Protein AF-A0A7J9GV55-F1 (afdb_monomer_lite)

Sequence (106 aa):
MVSINLFDAVLMLYLLSAAKILLLLQMSELLNQKSSIQGKVPSGYLNSIFGLRGDWLHDAEDTKNLAFDGYFISLYHLHLTASPLVLHDRVKKSVPPHWDPAALSR

Secondary structure (DSSP, 8-state):
-----HHHHHHHHHHHHHHHHHHHHHHHHHHHHHTT--SSS--HHHHHHHT--S-HHHHHHH-S----------S----------PPPHHHHHHS-SS--HHHH--

Structure (mmCIF, N/CA/C/O backbone):
data_AF-A0A7J9GV55-F1
#
_entry.id   AF-A0A7J9GV55-F1
#
loop_
_atom_site.group_PDB
_atom_site.id
_atom_site.type_symbol
_atom_site.label_atom_id
_atom_site.label_alt_id
_atom_site.label_comp_id
_atom_site.label_asym_id
_atom_site.label_entity_id
_atom_site.label_seq_id
_atom_site.pdbx_PDB_ins_code
_atom_site.Cartn_x
_atom_site.Cartn_y
_atom_site.Cartn_z
_atom_site.occupancy
_atom_site.B_iso_or_equiv
_atom_site.auth_seq_id
_atom_site.auth_comp_id
_atom_site.auth_asym_id
_atom_site.auth_atom_id
_atom_site.pdbx_PDB_model_num
ATOM 1 N N . MET A 1 1 ? 36.810 22.654 8.654 1.00 55.72 1 MET A N 1
ATOM 2 C CA . MET A 1 1 ? 36.084 21.979 7.560 1.00 55.72 1 MET A CA 1
ATOM 3 C C . MET A 1 1 ? 36.412 20.501 7.674 1.00 55.72 1 MET A C 1
ATOM 5 O O . MET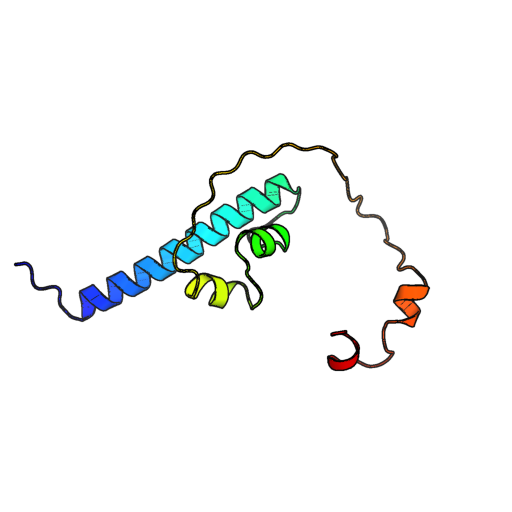 A 1 1 ? 37.568 20.151 7.490 1.00 55.72 1 MET A O 1
ATOM 9 N N . VAL A 1 2 ? 35.476 19.669 8.136 1.00 64.62 2 VAL A N 1
ATOM 10 C CA . VAL A 1 2 ? 35.709 18.218 8.241 1.00 64.62 2 VAL A CA 1
ATOM 11 C C . VAL A 1 2 ? 35.566 17.647 6.831 1.00 64.62 2 VAL A C 1
ATOM 13 O O . VAL A 1 2 ? 34.491 17.761 6.249 1.00 64.62 2 VAL A O 1
ATOM 16 N N . SER A 1 3 ? 36.644 17.111 6.250 1.00 72.31 3 SER A N 1
ATOM 17 C CA . SER A 1 3 ? 36.558 16.394 4.972 1.00 72.31 3 SER A CA 1
ATOM 18 C C . SER A 1 3 ? 35.862 15.058 5.201 1.00 72.31 3 SER A C 1
ATOM 20 O O . SER A 1 3 ? 36.423 14.178 5.846 1.00 72.31 3 SER A O 1
ATOM 22 N N . ILE A 1 4 ? 34.653 14.916 4.663 1.00 79.38 4 ILE A N 1
ATOM 23 C CA . ILE A 1 4 ? 33.988 13.623 4.485 1.00 79.38 4 ILE A CA 1
ATOM 24 C C . ILE A 1 4 ? 34.696 12.910 3.334 1.00 79.38 4 ILE A C 1
ATOM 26 O O . ILE A 1 4 ? 34.816 13.465 2.238 1.00 79.38 4 ILE A O 1
ATOM 30 N N . ASN A 1 5 ? 35.212 11.709 3.590 1.00 89.38 5 ASN A N 1
ATOM 31 C CA . ASN A 1 5 ? 35.803 10.894 2.534 1.00 89.38 5 ASN A CA 1
ATOM 32 C C . ASN A 1 5 ? 34.691 10.216 1.700 1.00 89.38 5 ASN A C 1
ATOM 34 O O . ASN A 1 5 ? 33.520 10.189 2.082 1.00 89.38 5 ASN A O 1
ATOM 38 N N . LEU A 1 6 ? 35.047 9.673 0.532 1.00 86.44 6 LEU A N 1
ATOM 39 C CA . LEU A 1 6 ? 34.078 9.048 -0.378 1.00 86.44 6 LEU A CA 1
ATOM 40 C C . LEU A 1 6 ? 33.326 7.871 0.271 1.00 86.44 6 LEU A C 1
ATOM 42 O O . LEU A 1 6 ? 32.149 7.668 -0.013 1.00 86.44 6 LEU A O 1
ATOM 46 N N . PHE A 1 7 ? 33.985 7.118 1.154 1.00 91.88 7 PHE A N 1
ATOM 47 C CA . PHE A 1 7 ? 33.374 5.998 1.867 1.00 91.88 7 PHE A CA 1
ATOM 48 C C . PHE A 1 7 ? 32.274 6.476 2.826 1.00 91.88 7 PHE A C 1
ATOM 50 O O . PHE A 1 7 ? 31.164 5.946 2.800 1.00 91.88 7 PHE A O 1
ATOM 57 N N . ASP A 1 8 ? 32.546 7.530 3.595 1.00 88.81 8 ASP A N 1
ATOM 58 C CA . ASP A 1 8 ? 31.596 8.142 4.525 1.00 88.81 8 ASP A CA 1
ATOM 59 C C . ASP A 1 8 ? 30.363 8.691 3.787 1.00 88.81 8 ASP A C 1
ATOM 61 O O . ASP A 1 8 ? 29.231 8.537 4.251 1.00 88.81 8 ASP A O 1
ATOM 65 N N . ALA A 1 9 ? 30.560 9.285 2.603 1.00 84.38 9 ALA A N 1
ATOM 66 C CA . ALA A 1 9 ? 29.465 9.773 1.763 1.00 84.38 9 ALA A CA 1
ATOM 67 C C . ALA A 1 9 ? 28.571 8.630 1.245 1.00 84.38 9 ALA A C 1
ATOM 69 O O . ALA A 1 9 ? 27.343 8.729 1.305 1.00 84.38 9 ALA A O 1
ATOM 70 N N . VAL A 1 10 ? 29.170 7.532 0.771 1.00 91.00 10 VAL A N 1
ATOM 71 C CA . VAL A 1 10 ? 28.431 6.352 0.285 1.00 91.00 10 VAL A CA 1
ATOM 72 C C . VAL A 1 10 ? 27.663 5.674 1.422 1.00 91.00 10 VAL A C 1
ATOM 74 O O . VAL A 1 10 ? 26.499 5.308 1.247 1.00 91.00 10 VAL A O 1
ATOM 77 N N . LEU A 1 11 ? 28.274 5.556 2.603 1.00 89.31 11 LEU A N 1
ATOM 78 C CA . LEU A 1 11 ? 27.625 4.983 3.780 1.00 89.31 11 LEU A CA 1
ATOM 79 C C . LEU A 1 11 ? 26.411 5.814 4.224 1.00 89.31 11 LEU A C 1
ATOM 81 O O . LEU A 1 11 ? 25.356 5.249 4.507 1.00 89.31 11 LEU A O 1
ATOM 85 N N . MET A 1 12 ? 26.527 7.145 4.228 1.00 86.44 12 MET A N 1
ATOM 86 C CA . MET A 1 12 ? 25.412 8.053 4.530 1.00 86.44 12 MET A CA 1
ATOM 87 C C . MET A 1 12 ? 24.228 7.866 3.572 1.00 86.44 12 MET A C 1
ATOM 89 O O . MET A 1 12 ? 23.085 7.781 4.020 1.00 86.44 12 MET A O 1
ATOM 93 N N . LEU A 1 13 ? 24.490 7.763 2.264 1.00 85.56 13 LEU A N 1
ATOM 94 C CA . LEU A 1 13 ? 23.459 7.520 1.246 1.00 85.56 13 LEU A CA 1
ATOM 95 C C . LEU A 1 13 ? 22.737 6.181 1.464 1.00 85.56 13 LEU A C 1
ATOM 97 O O . LEU A 1 13 ? 21.506 6.131 1.411 1.00 85.56 13 LEU A O 1
ATOM 101 N N . TYR A 1 14 ? 23.483 5.115 1.765 1.00 88.12 14 TYR A N 1
ATOM 102 C CA . TYR A 1 14 ? 22.903 3.800 2.048 1.00 88.12 14 TYR A CA 1
ATOM 103 C C . TYR A 1 14 ? 22.027 3.815 3.309 1.00 88.12 14 TYR A C 1
ATOM 105 O O . TYR A 1 14 ? 20.902 3.314 3.295 1.00 88.12 14 TYR A O 1
ATOM 113 N N . LEU A 1 15 ? 22.510 4.436 4.390 1.00 87.06 15 LEU A N 1
ATOM 114 C CA . LEU A 1 15 ? 21.756 4.556 5.640 1.00 87.06 15 LEU A CA 1
ATOM 115 C C . LEU A 1 15 ? 20.478 5.383 5.466 1.00 87.06 15 LEU A C 1
ATOM 117 O O . LEU A 1 15 ? 19.447 5.027 6.036 1.00 87.06 15 LEU A O 1
ATOM 121 N N . LEU A 1 16 ? 20.520 6.446 4.658 1.00 85.50 16 LEU A N 1
ATOM 122 C CA . LEU A 1 16 ? 19.345 7.261 4.356 1.00 85.50 16 LEU A CA 1
ATOM 123 C C . LEU A 1 16 ? 18.274 6.453 3.606 1.00 85.50 16 LEU A C 1
ATOM 125 O O . LEU A 1 16 ? 17.100 6.507 3.977 1.00 85.50 16 LEU A O 1
ATOM 129 N N . SER A 1 17 ? 18.678 5.670 2.599 1.00 85.56 17 SER A N 1
ATOM 130 C CA . SER A 1 17 ? 17.765 4.774 1.875 1.00 85.56 17 SER A CA 1
ATOM 131 C C . SER A 1 17 ? 17.156 3.718 2.807 1.00 85.56 17 SER A C 1
ATOM 133 O O . SER A 1 17 ? 15.933 3.579 2.893 1.00 85.56 17 SER A O 1
ATOM 135 N N . ALA A 1 18 ? 17.988 3.042 3.605 1.00 87.19 18 ALA A N 1
ATOM 136 C CA . ALA A 1 18 ? 17.533 2.012 4.536 1.00 87.19 18 ALA A CA 1
ATOM 137 C C . ALA A 1 18 ? 16.555 2.557 5.595 1.00 87.19 18 ALA A C 1
ATOM 139 O O . ALA A 1 18 ? 15.529 1.933 5.877 1.00 87.19 18 ALA A O 1
ATOM 140 N N . ALA A 1 19 ? 16.836 3.737 6.159 1.00 87.75 19 ALA A N 1
ATOM 141 C CA . ALA A 1 19 ? 15.966 4.384 7.141 1.00 87.75 19 ALA A CA 1
ATOM 142 C C . ALA A 1 19 ? 14.584 4.709 6.557 1.00 87.75 19 ALA A C 1
ATOM 144 O O . ALA A 1 19 ? 13.561 4.542 7.222 1.00 87.75 19 ALA A O 1
ATOM 145 N N . LYS A 1 20 ? 14.546 5.132 5.295 1.00 87.12 20 LYS A N 1
ATOM 146 C CA . LYS A 1 20 ? 13.308 5.452 4.593 1.00 87.12 20 LYS A CA 1
ATOM 147 C C . LYS A 1 20 ? 12.456 4.210 4.314 1.00 87.12 20 LYS A C 1
ATOM 149 O O . LYS A 1 20 ? 11.250 4.242 4.557 1.00 87.12 20 LYS A O 1
ATOM 154 N N . ILE A 1 21 ? 13.070 3.113 3.867 1.00 88.19 21 ILE A N 1
ATOM 155 C CA . ILE A 1 21 ? 12.373 1.830 3.674 1.00 88.19 21 ILE A CA 1
ATOM 156 C C . ILE A 1 21 ? 11.793 1.340 5.007 1.00 88.19 21 ILE A C 1
ATOM 158 O O . ILE A 1 21 ? 10.636 0.919 5.067 1.00 88.19 21 ILE A O 1
ATOM 162 N N . LEU A 1 22 ? 12.562 1.443 6.095 1.00 88.88 22 LEU A N 1
ATOM 163 C CA . LEU A 1 22 ? 12.090 1.082 7.431 1.00 88.88 22 LEU A CA 1
ATOM 164 C C . LEU A 1 22 ? 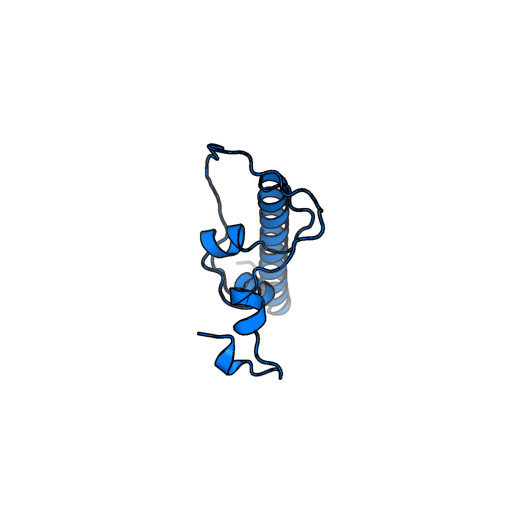10.874 1.919 7.851 1.00 88.88 22 LEU A C 1
ATOM 166 O O . LEU A 1 22 ? 9.884 1.357 8.323 1.00 88.88 22 LEU A O 1
ATOM 170 N N . LEU A 1 23 ? 10.928 3.238 7.646 1.00 88.81 23 LEU A N 1
ATOM 171 C CA . LEU A 1 23 ? 9.820 4.139 7.958 1.00 88.81 23 LEU A CA 1
ATOM 172 C C . LEU A 1 23 ? 8.564 3.777 7.151 1.00 88.81 23 LEU A C 1
ATOM 174 O O . LEU A 1 23 ? 7.473 3.710 7.717 1.00 88.81 23 LEU A O 1
ATOM 178 N N . LEU A 1 24 ? 8.711 3.461 5.861 1.00 89.44 24 LEU A N 1
ATOM 179 C CA . LEU A 1 24 ? 7.598 3.014 5.020 1.00 89.44 24 LEU A CA 1
ATOM 180 C C . LEU A 1 24 ? 6.951 1.735 5.552 1.00 89.44 24 LEU A C 1
ATOM 182 O O . LEU A 1 24 ? 5.726 1.663 5.642 1.00 89.44 24 LEU A O 1
ATOM 186 N N . LEU A 1 25 ? 7.754 0.747 5.949 1.00 90.75 25 LEU A N 1
ATOM 187 C CA . LEU A 1 25 ? 7.246 -0.506 6.511 1.00 90.75 25 LEU A CA 1
ATOM 188 C C . LEU A 1 25 ? 6.525 -0.285 7.848 1.00 90.75 25 LEU A C 1
ATOM 190 O O . LEU A 1 25 ? 5.488 -0.904 8.087 1.00 90.75 25 LEU A O 1
ATOM 194 N N . GLN A 1 26 ? 7.028 0.612 8.700 1.00 90.56 26 GLN A N 1
ATOM 195 C CA . GLN A 1 26 ? 6.359 0.981 9.954 1.00 90.56 26 GLN A CA 1
ATOM 196 C C . GLN A 1 26 ? 5.015 1.676 9.700 1.00 90.56 26 GLN A C 1
ATOM 198 O O . GLN A 1 26 ? 4.014 1.350 10.341 1.00 90.56 26 GLN A O 1
ATOM 203 N N . MET A 1 27 ? 4.965 2.600 8.739 1.00 89.38 27 MET A N 1
ATOM 204 C CA . MET A 1 27 ? 3.725 3.279 8.355 1.00 89.38 27 MET A CA 1
ATOM 205 C C . MET A 1 27 ? 2.733 2.308 7.713 1.00 89.38 27 MET A C 1
ATOM 207 O O . MET A 1 27 ? 1.545 2.345 8.033 1.00 89.38 27 MET A O 1
ATOM 211 N N . SER A 1 28 ? 3.212 1.393 6.870 1.00 91.00 28 SER A N 1
ATOM 212 C CA . SER A 1 28 ? 2.392 0.324 6.303 1.00 91.00 28 SER A CA 1
ATOM 213 C C . SER A 1 28 ? 1.786 -0.555 7.381 1.00 91.00 28 SER A C 1
ATOM 215 O O . SER A 1 28 ? 0.595 -0.844 7.327 1.00 91.00 28 SER A O 1
ATOM 217 N N . GLU A 1 29 ? 2.584 -0.986 8.353 1.00 92.38 29 GLU A N 1
ATOM 218 C CA . GLU A 1 29 ? 2.113 -1.810 9.461 1.00 92.38 29 GLU A CA 1
ATOM 219 C C . GLU A 1 29 ? 1.009 -1.093 10.254 1.00 92.38 29 GLU A C 1
ATOM 221 O O . GLU A 1 29 ? -0.041 -1.682 10.516 1.00 92.38 29 GLU A O 1
ATOM 226 N N . LEU A 1 30 ? 1.187 0.198 10.547 1.00 89.19 30 LEU A N 1
ATOM 227 C CA . LEU A 1 30 ? 0.180 1.008 11.234 1.00 89.19 30 LEU A CA 1
ATOM 228 C C . LEU A 1 30 ? -1.119 1.127 10.422 1.00 89.19 30 LEU A C 1
ATOM 230 O O . LEU A 1 30 ? -2.203 0.890 10.960 1.00 89.19 30 LEU A O 1
ATOM 234 N N . LEU A 1 31 ? -1.036 1.468 9.133 1.00 87.94 31 LEU A N 1
ATOM 235 C CA . LEU A 1 31 ? -2.217 1.616 8.272 1.00 87.94 31 LEU A CA 1
ATOM 236 C C . LEU A 1 31 ? -2.941 0.283 8.035 1.00 87.94 31 LEU A C 1
ATOM 238 O O . LEU A 1 31 ? -4.176 0.241 8.007 1.00 87.94 31 LEU A O 1
ATOM 242 N N . ASN A 1 32 ? -2.190 -0.812 7.920 1.00 89.62 32 ASN A N 1
ATOM 243 C CA . ASN A 1 32 ? -2.743 -2.155 7.793 1.00 89.62 32 ASN A CA 1
ATOM 244 C C . ASN A 1 32 ? -3.517 -2.541 9.055 1.00 89.62 32 ASN A C 1
ATOM 246 O O . ASN A 1 32 ? -4.677 -2.937 8.950 1.00 89.62 32 ASN A O 1
ATOM 250 N N . GLN A 1 33 ? -2.943 -2.327 10.243 1.00 87.62 33 GLN A N 1
ATOM 251 C CA . GLN A 1 33 ? -3.626 -2.587 11.515 1.00 87.62 33 GLN A CA 1
ATOM 252 C C . GLN A 1 33 ? -4.915 -1.770 11.656 1.00 87.62 33 GLN A C 1
ATOM 254 O O . GLN A 1 33 ? -5.944 -2.309 12.065 1.00 87.62 33 GLN A O 1
ATOM 259 N N . LYS A 1 34 ? -4.900 -0.489 11.259 1.00 83.62 34 LYS A N 1
ATOM 260 C CA . LYS A 1 34 ? -6.110 0.354 11.228 1.00 83.62 34 LYS A CA 1
ATOM 261 C C . LYS A 1 34 ? -7.179 -0.186 10.272 1.00 83.62 34 LYS A C 1
ATOM 263 O 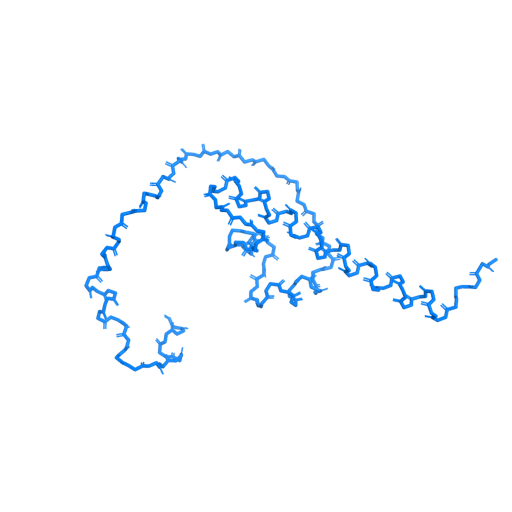O . LYS A 1 34 ? -8.364 0.010 10.523 1.00 83.62 34 LYS A O 1
ATOM 268 N N . SER A 1 35 ? -6.763 -0.908 9.234 1.00 80.75 35 SER A N 1
ATOM 269 C CA . SER A 1 35 ? -7.635 -1.572 8.258 1.00 80.75 35 SER A CA 1
ATOM 270 C C . SER A 1 35 ? -7.953 -3.031 8.614 1.00 80.75 35 SER A C 1
ATOM 272 O O . SER A 1 35 ? -8.553 -3.734 7.806 1.00 80.75 35 SER A O 1
ATOM 274 N N . SER A 1 36 ? -7.565 -3.511 9.804 1.00 83.56 36 SER A N 1
ATOM 275 C CA . SER A 1 36 ? -7.693 -4.923 10.214 1.00 83.56 36 SER A CA 1
ATOM 276 C C . SER A 1 36 ? -6.975 -5.918 9.280 1.00 83.56 36 SER A C 1
ATOM 278 O O . SER A 1 36 ? -7.348 -7.087 9.199 1.00 83.56 36 SER A O 1
ATOM 280 N N . ILE A 1 37 ? -5.928 -5.463 8.584 1.00 83.44 37 ILE A N 1
ATOM 281 C CA . ILE A 1 37 ? -5.037 -6.265 7.737 1.00 83.44 37 ILE A CA 1
ATOM 282 C C . ILE A 1 37 ? -3.763 -6.562 8.537 1.00 83.44 37 ILE A C 1
ATOM 284 O O . ILE A 1 37 ? -3.200 -5.678 9.180 1.00 83.44 37 ILE A O 1
ATOM 288 N N . GLN A 1 38 ? -3.288 -7.806 8.502 1.00 84.56 38 GLN A N 1
ATOM 289 C CA . GLN A 1 38 ? -2.038 -8.193 9.161 1.00 84.56 38 GLN A CA 1
ATOM 290 C C . GLN A 1 38 ? -0.833 -8.008 8.226 1.00 84.56 38 GLN A C 1
ATOM 292 O O . GLN A 1 38 ? -0.925 -8.258 7.026 1.00 84.56 38 GLN A O 1
ATOM 297 N N . GLY A 1 39 ? 0.316 -7.626 8.790 1.00 87.88 39 GLY A N 1
ATOM 298 C CA . GLY A 1 39 ? 1.597 -7.559 8.082 1.00 87.88 39 GLY A CA 1
ATOM 299 C C . GLY A 1 39 ? 2.069 -6.146 7.728 1.00 87.88 39 GLY A C 1
ATOM 300 O O . GLY A 1 39 ? 1.379 -5.152 7.951 1.00 87.88 39 GLY A O 1
ATOM 301 N N . LYS A 1 40 ? 3.285 -6.078 7.174 1.00 87.69 40 LYS A N 1
ATOM 302 C CA . LYS A 1 40 ? 4.019 -4.827 6.896 1.00 87.69 40 LYS A CA 1
ATOM 303 C C . LYS A 1 40 ? 4.100 -4.464 5.416 1.00 87.69 40 LYS A C 1
ATOM 305 O O . LYS A 1 40 ? 4.710 -3.462 5.070 1.00 87.69 40 LYS A O 1
ATOM 310 N N . VAL A 1 41 ? 3.536 -5.306 4.550 1.00 87.50 41 VAL A N 1
ATOM 311 C CA . VAL A 1 41 ? 3.519 -5.054 3.108 1.00 87.50 41 VAL A CA 1
ATOM 312 C C . VAL A 1 41 ? 2.582 -3.876 2.837 1.00 87.50 41 VAL A C 1
ATOM 314 O O . VAL A 1 41 ? 1.440 -3.925 3.313 1.00 87.50 41 VAL A O 1
ATOM 317 N N . PRO A 1 42 ? 3.033 -2.858 2.079 1.00 86.38 42 PRO A N 1
ATOM 318 C CA . PRO A 1 42 ? 2.210 -1.730 1.660 1.00 86.38 42 PRO A CA 1
ATOM 319 C C . PRO A 1 42 ? 0.873 -2.183 1.087 1.00 86.38 42 PRO A C 1
ATOM 321 O O . PRO A 1 42 ? 0.806 -2.856 0.059 1.00 86.38 42 PRO A O 1
ATOM 324 N N . SER A 1 43 ? -0.209 -1.843 1.787 1.00 87.88 43 SER A N 1
ATOM 325 C CA . SER A 1 43 ? -1.555 -2.067 1.271 1.00 87.88 43 SER A CA 1
ATOM 326 C C . SER A 1 43 ? -1.875 -1.072 0.162 1.00 87.88 43 SER A C 1
ATOM 328 O O . SER A 1 43 ? -1.316 0.024 0.097 1.00 87.88 43 SER A O 1
ATOM 330 N N . GLY A 1 44 ? -2.866 -1.408 -0.669 1.00 86.31 44 GLY A N 1
ATOM 331 C CA . GLY A 1 44 ? -3.395 -0.478 -1.672 1.00 86.31 44 GLY A CA 1
ATOM 332 C C . GLY A 1 44 ? -3.847 0.861 -1.071 1.00 86.31 44 GLY A C 1
ATOM 333 O O . GLY A 1 44 ? -3.795 1.888 -1.744 1.00 86.31 44 GLY A O 1
ATOM 334 N N . TYR A 1 45 ? -4.224 0.867 0.212 1.00 84.50 45 TYR A N 1
ATOM 335 C CA . TYR A 1 45 ? -4.548 2.083 0.947 1.00 84.50 45 TYR A CA 1
ATOM 336 C C . TYR A 1 45 ? -3.332 3.006 1.114 1.00 84.50 45 TYR A C 1
ATOM 338 O O . TYR A 1 45 ? -3.407 4.178 0.746 1.00 84.50 45 TYR A O 1
ATOM 346 N N . LEU A 1 46 ? -2.192 2.476 1.575 1.00 88.00 46 LEU A N 1
ATOM 347 C CA . LEU A 1 46 ? -0.937 3.232 1.646 1.00 88.00 46 LEU A CA 1
ATOM 348 C C . LEU A 1 46 ? -0.496 3.692 0.252 1.00 88.00 46 LEU A C 1
ATOM 350 O O . LEU A 1 46 ? -0.162 4.864 0.071 1.00 88.00 46 LEU A O 1
ATOM 354 N N . ASN A 1 47 ? -0.552 2.796 -0.738 1.00 88.62 47 ASN A N 1
ATOM 355 C CA . ASN A 1 47 ? -0.167 3.112 -2.114 1.00 88.62 47 ASN A CA 1
ATOM 356 C C . ASN A 1 47 ? -0.985 4.282 -2.673 1.00 88.62 47 ASN A C 1
ATOM 358 O O . ASN A 1 47 ? -0.438 5.157 -3.335 1.00 88.62 47 ASN A O 1
ATOM 362 N N . SER A 1 48 ? -2.277 4.347 -2.349 1.00 86.44 48 SER A N 1
ATOM 363 C CA . SER A 1 48 ? -3.151 5.444 -2.776 1.00 86.44 48 SER A CA 1
ATOM 364 C C . SER A 1 48 ? -2.793 6.779 -2.116 1.00 86.44 48 SER A C 1
ATOM 366 O O . SER A 1 48 ? -2.853 7.809 -2.780 1.00 86.44 48 SER A O 1
ATOM 368 N N . ILE A 1 49 ? -2.400 6.772 -0.835 1.00 85.19 49 ILE A N 1
ATOM 369 C CA . ILE A 1 49 ? -2.006 7.987 -0.096 1.00 85.19 49 ILE A CA 1
ATOM 370 C C . ILE A 1 49 ? -0.732 8.599 -0.685 1.00 85.19 49 ILE A C 1
ATOM 372 O O . ILE A 1 49 ? -0.658 9.812 -0.863 1.00 85.19 49 ILE A O 1
ATOM 376 N N . PHE A 1 50 ? 0.261 7.762 -0.991 1.00 84.19 50 PHE A N 1
ATOM 377 C CA . PHE A 1 50 ? 1.576 8.216 -1.455 1.00 84.19 50 PHE A CA 1
ATOM 378 C C . PHE A 1 50 ? 1.756 8.154 -2.977 1.00 84.19 50 PHE A C 1
ATOM 380 O O . PHE A 1 50 ? 2.811 8.524 -3.484 1.00 84.19 50 PHE A O 1
ATOM 387 N N . GLY A 1 51 ? 0.735 7.715 -3.717 1.00 85.00 51 GLY A N 1
ATOM 388 C CA . GLY A 1 51 ? 0.785 7.600 -5.174 1.00 85.00 51 GLY A CA 1
ATOM 389 C C . GLY A 1 51 ? 1.739 6.515 -5.682 1.00 85.00 51 GLY A C 1
ATOM 390 O O . GLY A 1 51 ? 2.249 6.652 -6.792 1.00 85.00 51 GLY A O 1
ATOM 391 N N . LEU A 1 52 ? 1.966 5.459 -4.894 1.00 86.31 52 LEU A N 1
ATOM 392 C CA . LEU A 1 52 ? 2.798 4.315 -5.272 1.00 86.31 52 LEU A CA 1
ATOM 393 C C . LEU A 1 52 ? 2.037 3.472 -6.308 1.00 86.31 52 LEU A C 1
ATOM 395 O O . LEU A 1 52 ? 0.864 3.136 -6.108 1.00 86.31 52 LEU A O 1
ATOM 399 N N . ARG A 1 53 ? 2.672 3.178 -7.440 1.00 83.31 53 ARG A N 1
ATOM 400 C CA . ARG A 1 53 ? 2.050 2.517 -8.605 1.00 83.31 53 ARG A CA 1
ATOM 401 C C . ARG A 1 53 ? 2.868 1.343 -9.130 1.00 83.31 53 ARG A C 1
ATOM 403 O O . ARG A 1 53 ? 2.318 0.530 -9.872 1.00 83.31 53 ARG A O 1
ATOM 410 N N . GLY A 1 54 ? 4.154 1.299 -8.806 1.00 82.06 54 GLY A N 1
ATOM 411 C CA . GLY A 1 54 ? 5.075 0.250 -9.192 1.00 82.06 54 GLY A CA 1
ATOM 412 C C . GLY A 1 54 ? 5.132 -0.855 -8.149 1.00 82.06 54 GLY A C 1
ATOM 413 O O . GLY A 1 54 ? 4.171 -1.133 -7.422 1.00 82.06 54 GLY A O 1
ATOM 414 N N . ASP A 1 55 ? 6.284 -1.509 -8.089 1.00 83.19 55 ASP A N 1
ATOM 415 C CA . ASP A 1 55 ? 6.585 -2.367 -6.964 1.00 83.19 55 ASP A CA 1
ATOM 416 C C . ASP A 1 55 ? 6.945 -1.516 -5.746 1.00 83.19 55 ASP A C 1
ATOM 418 O O . ASP A 1 55 ? 7.601 -0.477 -5.809 1.00 83.19 55 ASP A O 1
ATOM 422 N N . TRP A 1 56 ? 6.468 -1.964 -4.591 1.00 83.75 56 TRP A N 1
ATOM 423 C CA . TRP A 1 56 ? 6.561 -1.153 -3.388 1.00 83.75 56 TRP A CA 1
ATOM 424 C C . TRP A 1 56 ? 8.013 -0.850 -2.990 1.00 83.75 56 TRP A C 1
ATOM 426 O O . TRP A 1 56 ? 8.238 0.148 -2.320 1.00 83.75 56 TRP A O 1
ATOM 436 N N . LEU A 1 57 ? 8.981 -1.692 -3.382 1.00 86.06 57 LEU A N 1
ATOM 437 C CA . LEU A 1 57 ? 10.390 -1.526 -3.031 1.00 86.06 57 LEU A CA 1
ATOM 438 C C . LEU A 1 57 ? 11.066 -0.404 -3.832 1.00 86.06 57 LEU A C 1
ATOM 440 O O . LEU A 1 57 ? 11.684 0.454 -3.210 1.00 86.06 57 LEU A O 1
ATOM 444 N N . HIS A 1 58 ? 10.929 -0.352 -5.163 1.00 86.50 58 HIS A N 1
ATOM 445 C CA . HIS A 1 58 ? 11.535 0.742 -5.936 1.00 86.50 58 HIS A CA 1
ATOM 446 C C . HIS A 1 58 ? 10.783 2.056 -5.709 1.00 86.50 58 HIS A C 1
ATOM 448 O O . HIS A 1 58 ? 11.410 3.096 -5.517 1.00 86.50 58 HIS A O 1
ATOM 454 N N . ASP A 1 59 ? 9.453 2.011 -5.581 1.00 86.25 59 ASP A N 1
ATOM 455 C CA . ASP A 1 59 ? 8.667 3.189 -5.196 1.00 86.25 59 ASP A CA 1
ATOM 456 C C . ASP A 1 59 ? 9.120 3.733 -3.817 1.00 86.25 59 ASP A C 1
ATOM 458 O O . ASP A 1 59 ? 9.198 4.952 -3.590 1.00 86.25 59 ASP A O 1
ATOM 462 N N . ALA A 1 60 ? 9.488 2.834 -2.893 1.00 83.81 60 ALA A N 1
ATOM 463 C CA . ALA A 1 60 ? 10.083 3.187 -1.607 1.00 83.81 60 ALA A CA 1
ATOM 464 C C . ALA A 1 60 ? 11.498 3.746 -1.723 1.00 83.81 60 ALA A C 1
ATOM 466 O O . ALA A 1 60 ? 11.899 4.472 -0.827 1.00 83.81 60 ALA A O 1
ATOM 467 N N . GLU A 1 61 ? 12.268 3.459 -2.765 1.00 83.88 61 GLU A N 1
ATOM 468 C CA . GLU A 1 61 ? 13.585 4.070 -2.986 1.00 83.88 61 GLU A CA 1
ATOM 469 C C . GLU A 1 61 ? 13.455 5.452 -3.642 1.00 83.88 61 GLU A C 1
ATOM 471 O O . GLU A 1 61 ? 14.127 6.395 -3.216 1.00 83.88 61 GLU A O 1
ATOM 476 N N . ASP A 1 62 ? 12.472 5.635 -4.524 1.00 83.12 62 ASP A N 1
ATOM 477 C CA . ASP A 1 62 ? 12.255 6.873 -5.289 1.00 83.12 62 ASP A CA 1
ATOM 478 C C . ASP A 1 62 ? 11.515 7.980 -4.513 1.00 83.12 62 ASP A C 1
ATOM 480 O O . ASP A 1 62 ? 11.684 9.176 -4.776 1.00 83.12 62 ASP A O 1
ATOM 484 N N . THR A 1 63 ? 10.707 7.620 -3.511 1.00 78.38 63 THR A N 1
ATOM 485 C CA . THR A 1 63 ? 9.922 8.588 -2.711 1.00 78.38 63 THR A CA 1
ATOM 486 C C . THR A 1 63 ? 10.792 9.663 -2.016 1.00 78.38 63 THR A C 1
ATOM 488 O O . THR A 1 63 ? 11.484 9.405 -1.046 1.00 78.38 63 THR A O 1
ATOM 491 N N . LYS A 1 64 ? 10.782 10.931 -2.426 1.00 72.25 64 LYS A N 1
ATOM 492 C CA . LYS A 1 64 ? 11.745 11.906 -1.851 1.00 72.25 64 LYS A CA 1
ATOM 493 C C . LYS A 1 64 ? 11.587 12.160 -0.348 1.00 72.25 64 LYS A C 1
ATOM 495 O O . LYS A 1 64 ? 12.585 12.311 0.343 1.00 72.25 64 LYS A O 1
ATOM 500 N N . ASN A 1 65 ? 10.353 12.199 0.146 1.00 69.69 65 ASN A N 1
ATOM 501 C CA . ASN A 1 65 ? 10.035 12.424 1.553 1.00 69.69 65 ASN A CA 1
ATOM 502 C C . ASN A 1 65 ? 8.833 11.566 1.934 1.00 69.69 65 ASN A C 1
ATOM 504 O O . ASN A 1 65 ? 7.872 11.488 1.168 1.00 69.69 65 ASN A O 1
ATOM 508 N N . LEU A 1 66 ? 8.872 10.969 3.124 1.00 75.31 66 LEU A N 1
ATOM 509 C CA . LEU A 1 66 ? 7.775 10.179 3.662 1.00 75.31 66 LEU A CA 1
ATOM 510 C C . LEU A 1 66 ? 7.322 10.797 4.987 1.00 75.31 66 LEU A C 1
ATOM 512 O O . LEU A 1 66 ? 8.026 10.729 5.990 1.00 75.31 66 LEU A O 1
ATOM 516 N N . ALA A 1 67 ? 6.160 11.440 4.966 1.00 75.69 67 ALA A N 1
ATOM 517 C CA . ALA A 1 67 ? 5.527 12.018 6.141 1.00 75.69 67 ALA A CA 1
ATOM 518 C C . ALA A 1 67 ? 4.012 11.856 6.014 1.00 75.69 67 ALA A C 1
ATOM 520 O O . ALA A 1 67 ? 3.454 12.007 4.928 1.00 75.69 67 ALA A O 1
ATOM 521 N N . PHE A 1 68 ? 3.355 11.540 7.124 1.00 70.56 68 PHE A N 1
ATOM 522 C CA . PHE A 1 68 ? 1.906 11.440 7.208 1.00 70.56 68 PHE A CA 1
ATOM 523 C C . PHE A 1 68 ? 1.465 12.080 8.516 1.00 70.56 68 PHE A C 1
ATOM 525 O O . PHE A 1 68 ? 1.828 11.602 9.589 1.00 70.56 68 PHE A O 1
ATOM 532 N N . ASP A 1 69 ? 0.685 13.148 8.407 1.00 72.12 69 ASP A N 1
ATOM 533 C CA . ASP A 1 69 ? -0.056 13.736 9.514 1.00 72.12 69 ASP A CA 1
ATOM 534 C C . ASP A 1 69 ? -1.527 13.754 9.097 1.00 72.12 69 ASP A C 1
ATOM 536 O O . ASP A 1 69 ? -1.899 14.386 8.106 1.00 72.12 69 ASP A O 1
ATOM 540 N N . GLY A 1 70 ? -2.348 12.954 9.769 1.00 67.31 70 GLY A N 1
ATOM 541 C CA . GLY A 1 70 ? -3.717 12.703 9.343 1.00 67.31 70 GLY A CA 1
ATOM 542 C C . GLY A 1 70 ? -4.561 12.089 10.447 1.00 67.31 70 GLY A C 1
ATOM 543 O O . GLY A 1 70 ? -4.116 11.204 11.181 1.00 67.31 70 GLY A O 1
ATOM 544 N N . TYR A 1 71 ? -5.806 12.555 10.549 1.00 67.31 71 TYR A N 1
ATOM 545 C CA . TYR A 1 71 ? -6.795 12.037 11.489 1.00 67.31 71 TYR A CA 1
ATOM 546 C C . TYR A 1 71 ? -7.787 11.122 10.769 1.00 67.31 71 TYR A C 1
ATOM 548 O O . TYR A 1 71 ? -8.327 11.470 9.719 1.00 67.31 71 TYR A O 1
ATOM 556 N N . PHE A 1 72 ? -8.041 9.949 11.345 1.00 68.25 72 PHE A N 1
ATOM 557 C CA . PHE A 1 72 ? -8.935 8.947 10.771 1.00 68.25 72 PHE A CA 1
ATOM 558 C C . PHE A 1 72 ? -10.296 8.988 11.450 1.00 68.25 72 PHE A C 1
ATOM 560 O O . PHE A 1 72 ? -10.402 8.738 12.650 1.00 68.25 72 PHE A O 1
ATOM 567 N N . ILE A 1 73 ? -11.343 9.227 10.662 1.00 75.19 73 ILE A N 1
ATOM 568 C CA . ILE A 1 73 ? -12.731 9.103 11.104 1.00 75.19 73 ILE A CA 1
ATOM 569 C C . ILE A 1 73 ? -13.306 7.844 10.454 1.00 75.19 73 ILE A C 1
ATOM 571 O O . ILE A 1 73 ? -13.479 7.789 9.238 1.00 75.19 73 ILE A O 1
ATOM 575 N N . SER A 1 74 ? -13.580 6.819 11.261 1.00 73.12 74 SER A N 1
ATOM 576 C CA . SER A 1 74 ? -14.242 5.600 10.786 1.00 73.12 74 SER A CA 1
ATOM 577 C C . SER A 1 74 ? -15.736 5.872 10.620 1.00 73.12 74 SER A C 1
ATOM 579 O O . SER A 1 74 ? -16.429 6.124 11.604 1.00 73.12 74 SER A O 1
ATOM 581 N N . LEU A 1 75 ? -16.231 5.851 9.380 1.00 80.62 75 LEU A N 1
ATOM 582 C CA . LEU A 1 75 ? -17.663 6.012 9.095 1.00 80.62 75 LEU A CA 1
ATOM 583 C C . LEU A 1 75 ? -18.411 4.676 9.172 1.00 80.62 75 LEU A C 1
ATOM 585 O O . LEU A 1 75 ? -19.547 4.629 9.632 1.00 80.62 75 LEU A O 1
ATOM 589 N N . TYR A 1 76 ? -17.765 3.591 8.739 1.00 74.19 76 TYR A N 1
ATOM 590 C CA . TYR A 1 76 ? -18.326 2.244 8.730 1.00 74.19 76 TYR A CA 1
ATOM 591 C C . TYR A 1 76 ? -17.220 1.218 8.981 1.00 74.19 76 TYR A C 1
ATOM 593 O O . TYR A 1 76 ? -16.140 1.309 8.400 1.00 74.19 76 TYR A O 1
ATOM 601 N N . HIS A 1 77 ? -17.508 0.208 9.802 1.00 70.94 77 HIS A N 1
ATOM 602 C CA . HIS A 1 77 ? -16.632 -0.947 9.990 1.00 70.94 77 HIS A CA 1
ATOM 603 C C . HIS A 1 77 ? -17.112 -2.107 9.116 1.00 70.94 77 HIS A C 1
ATOM 605 O O . HIS A 1 77 ? -18.156 -2.703 9.376 1.00 70.94 77 HIS A O 1
ATOM 611 N N 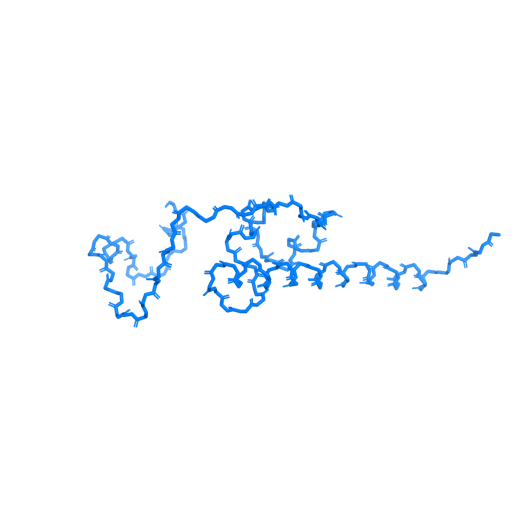. LEU A 1 78 ? -16.340 -2.431 8.078 1.00 72.06 78 LEU A N 1
ATOM 612 C CA . LEU A 1 78 ? -16.571 -3.608 7.244 1.00 72.06 78 LEU A CA 1
ATOM 613 C C . LEU A 1 78 ? -15.795 -4.790 7.824 1.00 72.06 78 LEU A C 1
ATOM 615 O O . LEU A 1 78 ? -14.568 -4.772 7.863 1.00 72.06 78 LEU A O 1
ATOM 619 N N . HIS A 1 79 ? -16.508 -5.823 8.267 1.00 70.81 79 HIS A N 1
ATOM 620 C CA . HIS A 1 79 ? -15.894 -7.059 8.740 1.00 70.81 79 HIS A CA 1
ATOM 621 C C . HIS A 1 79 ? -15.941 -8.110 7.627 1.00 70.81 79 HIS A C 1
ATOM 623 O O . HIS A 1 79 ? -16.992 -8.686 7.339 1.00 70.81 79 HIS A O 1
ATOM 629 N N . LEU A 1 80 ? -14.796 -8.344 6.981 1.00 68.19 80 LEU A N 1
ATOM 630 C CA . LEU A 1 80 ? -14.631 -9.436 6.025 1.00 68.19 80 LEU A CA 1
ATOM 631 C C . LEU A 1 80 ? -14.524 -10.745 6.808 1.00 68.19 80 LEU A C 1
ATOM 633 O O . LEU A 1 80 ? -13.483 -11.074 7.369 1.00 68.19 80 LEU A O 1
ATOM 637 N N . THR A 1 81 ? -15.619 -11.495 6.864 1.00 73.25 81 THR A N 1
ATOM 638 C CA . THR A 1 81 ? -15.582 -12.862 7.382 1.00 73.25 81 THR A CA 1
ATOM 639 C C . THR A 1 81 ? -14.911 -13.756 6.347 1.00 73.25 81 THR A C 1
ATOM 641 O O . THR A 1 81 ? -15.281 -13.734 5.171 1.00 73.25 81 THR A O 1
ATOM 644 N N . ALA A 1 82 ? -13.926 -14.548 6.783 1.00 68.81 82 ALA A N 1
ATOM 645 C CA . ALA A 1 82 ? -13.294 -15.591 5.978 1.00 68.81 82 ALA A CA 1
ATOM 646 C C . ALA A 1 82 ? -14.301 -16.726 5.729 1.00 68.81 82 ALA A C 1
ATOM 648 O O . ALA A 1 82 ? -14.249 -17.798 6.325 1.00 68.81 82 ALA A O 1
ATOM 649 N N . SER A 1 83 ? -15.285 -16.436 4.890 1.00 76.00 83 SER A N 1
ATOM 650 C CA . SER A 1 83 ? -16.224 -17.390 4.328 1.00 76.00 83 SER A CA 1
ATOM 651 C C . SER A 1 83 ? -15.760 -17.742 2.914 1.00 76.00 83 SER A C 1
ATOM 653 O O . SER A 1 83 ? -15.005 -16.973 2.310 1.00 76.00 83 SER A O 1
ATOM 655 N N . PRO A 1 84 ? -16.171 -18.893 2.359 1.00 76.38 84 PRO A N 1
ATOM 656 C CA . PRO A 1 84 ? -15.918 -19.204 0.961 1.00 76.38 84 PRO A CA 1
ATOM 657 C C . PRO A 1 84 ? -16.570 -18.135 0.077 1.00 76.38 84 PRO A C 1
ATOM 659 O O . PRO A 1 84 ? -17.776 -18.154 -0.169 1.00 76.38 84 PRO A O 1
ATOM 662 N N . LEU A 1 85 ? -15.773 -17.169 -0.376 1.00 76.12 85 LEU A N 1
ATOM 663 C CA . LEU A 1 85 ? -16.232 -16.125 -1.279 1.00 76.12 85 LEU A CA 1
ATOM 664 C C . LEU A 1 85 ? -16.500 -16.773 -2.638 1.00 76.12 85 LEU A C 1
ATOM 666 O O . LEU A 1 85 ? -15.579 -17.178 -3.348 1.00 76.12 85 LEU A O 1
ATOM 670 N N . VAL A 1 86 ? -17.776 -16.895 -3.002 1.00 82.38 86 VAL A N 1
ATOM 671 C CA . VAL A 1 86 ? -18.157 -17.379 -4.329 1.00 82.38 86 VAL A CA 1
ATOM 672 C C . VAL A 1 86 ? -17.984 -16.234 -5.315 1.00 82.38 86 VAL A C 1
ATOM 674 O O . VAL A 1 86 ? -18.655 -15.205 -5.223 1.00 82.38 86 VAL A O 1
ATOM 677 N N . LEU A 1 87 ? -17.085 -16.416 -6.282 1.00 81.00 87 LEU A N 1
ATOM 678 C CA . LEU A 1 87 ? -16.921 -15.461 -7.371 1.00 81.00 87 LEU A CA 1
ATOM 679 C C . LEU A 1 87 ? -18.250 -15.324 -8.130 1.00 81.00 87 LEU A C 1
ATOM 681 O O . LEU A 1 87 ? -18.853 -16.325 -8.526 1.00 81.00 87 LEU A O 1
ATOM 685 N N . HIS A 1 88 ? -18.699 -14.093 -8.362 1.00 85.81 88 HIS A N 1
ATOM 686 C CA . HIS A 1 88 ? -19.909 -13.843 -9.143 1.00 85.81 88 HIS A CA 1
ATOM 687 C C . HIS A 1 88 ? -19.726 -14.370 -10.578 1.00 85.81 88 HIS A C 1
ATOM 689 O O . HIS A 1 88 ? -18.662 -14.181 -11.167 1.00 85.81 88 HIS A O 1
ATOM 695 N N . ASP A 1 89 ? -20.748 -14.981 -11.185 1.00 88.19 89 ASP A N 1
ATOM 696 C CA . ASP A 1 89 ? -20.600 -15.666 -12.485 1.00 88.19 89 ASP A CA 1
ATOM 697 C C . ASP A 1 89 ? -20.120 -14.748 -13.612 1.00 88.19 89 ASP A C 1
ATOM 699 O O . ASP A 1 89 ? -19.353 -15.163 -14.475 1.00 88.19 89 ASP A O 1
ATOM 703 N N . ARG A 1 90 ? -20.508 -13.468 -13.566 1.00 85.25 90 ARG A N 1
ATOM 704 C CA . ARG A 1 90 ? -19.967 -12.422 -14.452 1.00 85.25 90 ARG A CA 1
ATOM 705 C C . ARG A 1 90 ? -18.435 -12.340 -14.410 1.00 85.25 90 ARG A C 1
ATOM 707 O O . ARG A 1 90 ? -17.821 -12.192 -15.455 1.00 85.25 90 ARG A O 1
ATOM 714 N N . VAL A 1 91 ? -17.844 -12.465 -13.218 1.00 83.75 91 VAL A N 1
ATOM 715 C CA . VAL A 1 91 ? -16.393 -12.392 -13.005 1.00 83.75 91 VAL A CA 1
ATOM 716 C C . VAL A 1 91 ? -15.746 -13.688 -13.473 1.00 83.75 91 VAL A C 1
ATOM 718 O O . VAL A 1 91 ? -14.733 -13.655 -14.153 1.00 83.75 91 VAL A O 1
ATOM 721 N N . LYS A 1 92 ? -16.367 -14.844 -13.200 1.00 84.81 92 LYS A N 1
ATOM 722 C CA . LYS A 1 92 ? -15.871 -16.127 -13.727 1.00 84.81 92 LYS A CA 1
ATOM 723 C C . LYS A 1 92 ? -15.807 -16.124 -15.255 1.00 84.81 92 LYS A C 1
ATOM 725 O O . LYS A 1 92 ? -14.832 -16.595 -15.818 1.00 84.81 92 LYS A O 1
ATOM 730 N N . LYS A 1 93 ? -16.832 -15.573 -15.915 1.00 83.88 93 LYS A N 1
ATOM 731 C CA . LYS A 1 93 ? -16.898 -15.462 -17.381 1.00 83.88 93 LYS A CA 1
ATOM 732 C C . LYS A 1 93 ? -15.917 -14.444 -17.960 1.00 83.88 93 LYS A C 1
ATOM 734 O O . LYS A 1 93 ? -15.531 -14.592 -19.112 1.00 83.88 93 LYS A O 1
ATOM 739 N N . SER A 1 94 ? -15.551 -13.410 -17.201 1.00 81.38 94 SER A N 1
ATOM 740 C CA . SER A 1 94 ? -14.571 -12.414 -17.642 1.00 81.38 94 SER A CA 1
ATOM 741 C C . SER A 1 94 ? -13.127 -12.873 -17.451 1.00 81.38 94 SER A C 1
ATOM 743 O O . SER A 1 94 ? -12.229 -12.244 -17.995 1.00 81.38 94 SER A O 1
ATOM 745 N N . VAL A 1 95 ? -12.889 -13.936 -16.676 1.00 80.06 95 VAL A N 1
ATOM 746 C CA . VAL A 1 95 ? -11.556 -14.528 -16.542 1.00 80.06 95 VAL A CA 1
ATOM 747 C C . VAL A 1 95 ? -11.272 -15.354 -17.801 1.00 80.06 95 VAL A C 1
ATOM 749 O O . VAL A 1 95 ? -11.992 -16.320 -18.067 1.00 80.06 95 VAL A O 1
ATOM 752 N N . PRO A 1 96 ? -10.253 -14.990 -18.597 1.00 79.19 96 PRO A N 1
ATOM 753 C CA . PRO A 1 96 ? -9.908 -15.749 -19.784 1.00 79.19 96 PRO A CA 1
ATOM 754 C C . PRO A 1 96 ? -9.431 -17.162 -19.395 1.00 79.19 96 PRO A C 1
ATOM 756 O O . PRO A 1 96 ? -8.752 -17.332 -18.381 1.00 79.19 96 PRO A O 1
ATOM 759 N N . PRO A 1 97 ? -9.759 -18.193 -20.195 1.00 78.50 97 PRO A N 1
ATOM 760 C CA . PRO A 1 97 ? -9.384 -19.582 -19.909 1.00 78.50 97 PRO A CA 1
ATOM 761 C C . PRO A 1 97 ? -7.872 -19.843 -20.008 1.00 78.50 97 PRO A C 1
ATOM 763 O O . PRO A 1 97 ? -7.388 -20.880 -19.563 1.00 78.50 97 PRO A O 1
ATOM 766 N N . HIS A 1 98 ? -7.124 -18.903 -20.579 1.00 80.62 98 HIS A N 1
ATOM 767 C CA . HIS A 1 98 ? -5.671 -18.901 -20.673 1.00 80.62 98 HIS A CA 1
ATOM 768 C C . HIS A 1 98 ? -5.141 -17.566 -20.153 1.00 80.62 98 HIS A C 1
ATOM 770 O O . HIS A 1 98 ? -5.788 -16.529 -20.298 1.00 80.62 98 HIS A O 1
ATOM 776 N N . TRP A 1 99 ? -3.959 -17.607 -19.541 1.00 77.25 99 TRP A N 1
ATOM 777 C CA . TRP A 1 99 ? -3.304 -16.431 -18.984 1.00 77.25 99 TRP A CA 1
ATOM 778 C C . TRP A 1 99 ? -2.894 -15.463 -20.101 1.00 77.25 99 TRP A C 1
ATOM 780 O O . TRP A 1 99 ? -1.912 -15.699 -20.802 1.00 77.25 99 TRP A O 1
ATOM 790 N N . ASP A 1 100 ? -3.656 -14.380 -20.256 1.00 77.81 100 ASP A N 1
ATOM 791 C CA . ASP A 1 100 ? -3.353 -13.263 -21.150 1.00 77.81 100 ASP A CA 1
ATOM 792 C C . ASP A 1 100 ? -3.295 -11.958 -20.332 1.00 77.81 100 ASP A C 1
ATOM 794 O O . ASP A 1 100 ? -4.336 -11.364 -20.031 1.00 77.81 100 ASP A O 1
ATOM 798 N N . PRO A 1 101 ? -2.087 -11.506 -19.942 1.00 74.44 101 PRO A N 1
ATOM 799 C CA . PRO A 1 101 ? -1.898 -10.275 -19.180 1.00 74.44 10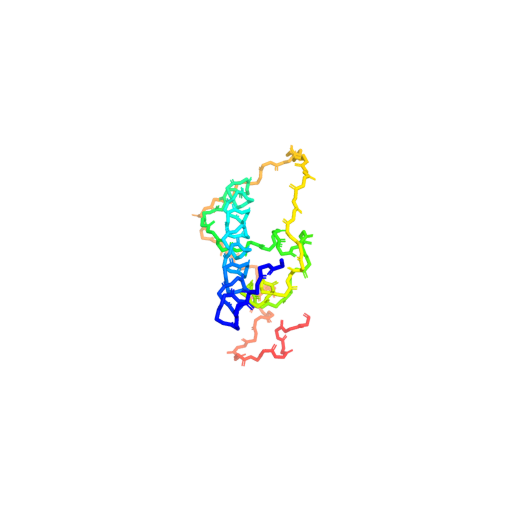1 PRO A CA 1
ATOM 800 C C . PRO A 1 101 ? -2.512 -9.041 -19.846 1.00 74.44 101 PRO A C 1
ATOM 802 O O . PRO A 1 101 ? -3.020 -8.167 -19.146 1.00 74.44 101 PRO A O 1
ATOM 805 N N . ALA A 1 102 ? -2.492 -8.972 -21.182 1.00 76.00 102 ALA A N 1
ATOM 806 C CA . ALA A 1 102 ? -3.012 -7.827 -21.924 1.00 76.00 102 ALA A CA 1
ATOM 807 C C . ALA A 1 102 ? -4.548 -7.787 -21.917 1.00 76.00 102 ALA A C 1
ATOM 809 O O . ALA A 1 102 ? -5.141 -6.709 -21.923 1.00 76.00 102 ALA A O 1
ATOM 810 N N . ALA A 1 103 ? -5.205 -8.950 -21.857 1.00 70.50 103 ALA A N 1
ATOM 811 C CA . ALA A 1 103 ? -6.656 -9.038 -21.695 1.00 70.50 103 ALA A CA 1
ATOM 812 C C . ALA A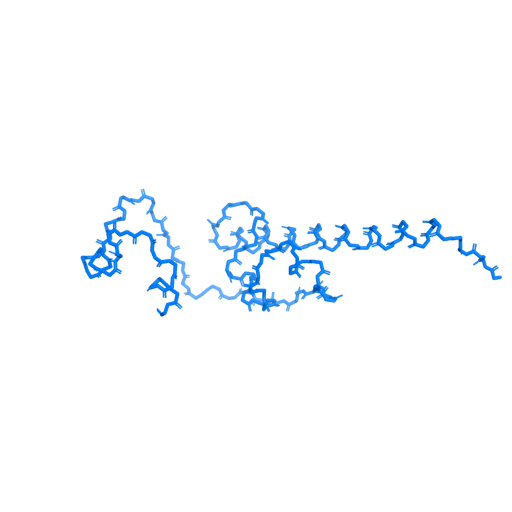 1 103 ? -7.124 -8.709 -20.264 1.00 70.50 103 ALA A C 1
ATOM 814 O O . ALA A 1 103 ? -8.267 -8.295 -20.081 1.00 70.50 103 ALA A O 1
ATOM 815 N N . LEU A 1 104 ? -6.259 -8.884 -19.259 1.00 67.56 104 LEU A N 1
ATOM 816 C CA . LEU A 1 104 ? -6.560 -8.628 -17.843 1.00 67.56 104 LEU A CA 1
ATOM 817 C C . LEU A 1 104 ? -6.334 -7.169 -17.419 1.00 67.56 104 LEU A C 1
ATOM 819 O O . LEU A 1 104 ? -6.846 -6.750 -16.384 1.00 67.56 104 LEU A O 1
ATOM 823 N N . SER A 1 105 ? -5.560 -6.400 -18.185 1.00 67.50 105 SER A N 1
ATOM 824 C CA . SER A 1 105 ? -5.118 -5.053 -17.811 1.00 67.50 105 SER A CA 1
ATOM 825 C C . SER A 1 105 ? -6.066 -3.920 -18.238 1.00 67.50 105 SER A C 1
ATOM 827 O O . SER A 1 105 ? -5.605 -2.784 -18.358 1.00 67.50 105 SER A O 1
ATOM 829 N N . ARG A 1 106 ? -7.341 -4.198 -18.544 1.00 49.28 106 ARG A N 1
ATOM 830 C CA . ARG A 1 106 ? -8.255 -3.232 -19.180 1.00 49.28 106 ARG A CA 1
ATOM 831 C C . ARG A 1 106 ? -9.455 -2.849 -18.325 1.00 49.28 106 ARG A C 1
ATOM 833 O O . ARG A 1 106 ? -10.052 -3.751 -17.700 1.00 49.28 106 ARG A O 1
#

InterPro domains:
  IPR044663 MACPF domain-containing protein CAD1/NSL1-like [PTHR33199] (20-106)

Foldseek 3Di:
DDDDDPVNVVVVLVVVLVVQVVVQQVVQCVVCVVLVHHHRARDPVNCVVQVPDDHPSVSSNPRPDDDDDDDDDDPDDDDDDPDPDDDDVVVVVQDDPDDDPVSVPD

Radius of gyration: 20.22 Å; chains: 1; bounding box: 57×42×33 Å

Organism: NCBI:txid34285

pLDDT: mean 81.27, std 8.06, range [49.28, 92.38]